Protein AF-A0A397VBZ0-F1 (afdb_monomer_lite)

Organism: NCBI:txid44941

Foldseek 3Di:
DDDDPPPPDPPPPPPPPPPDAVVNQDPAPWKKWWPQDPPIDIHGHNDPVSVVVVCVVQPPTDIDTDDHPPDPDWDKDKDKAWPVNVCVVPVPDDLVNVVVVVQVVSLVVSCVVPVQFDSPQKDWDFPDDPTIGIIIITGDRDPDPPDD

Radius of gyration: 21.09 Å; chains: 1; bounding box: 69×40×50 Å

Structure (mmCIF, N/CA/C/O backbone):
data_AF-A0A397VBZ0-F1
#
_entry.id   AF-A0A397VBZ0-F1
#
loop_
_atom_site.group_PDB
_atom_site.id
_atom_site.type_symbol
_atom_site.label_atom_id
_atom_site.label_alt_id
_atom_site.label_comp_id
_atom_site.label_asym_id
_atom_site.label_entity_id
_atom_site.label_seq_id
_atom_site.pdbx_PDB_ins_code
_atom_site.Cartn_x
_atom_site.Cartn_y
_atom_site.Cartn_z
_atom_site.occupancy
_atom_site.B_iso_or_equiv
_atom_site.auth_seq_id
_atom_site.auth_comp_id
_atom_site.auth_asym_id
_atom_site.auth_atom_id
_atom_site.pdbx_PDB_model_num
ATOM 1 N N . MET A 1 1 ? -44.372 -24.866 -15.190 1.00 34.44 1 MET A N 1
ATOM 2 C CA . MET A 1 1 ? -43.652 -25.440 -16.345 1.00 34.44 1 MET A CA 1
ATOM 3 C C . MET A 1 1 ? -43.635 -24.361 -17.421 1.00 34.44 1 MET A C 1
ATOM 5 O O . MET A 1 1 ? -44.675 -24.113 -18.003 1.00 34.44 1 MET A O 1
ATOM 9 N N . THR A 1 2 ? -42.707 -23.402 -17.365 1.00 43.91 2 THR A N 1
ATOM 10 C CA . THR A 1 2 ? -41.355 -23.402 -17.971 1.00 43.91 2 THR A CA 1
ATOM 11 C C . THR A 1 2 ? -41.351 -23.675 -19.469 1.00 43.91 2 THR A C 1
ATOM 13 O O . THR A 1 2 ? -41.444 -24.829 -19.867 1.00 43.91 2 THR A O 1
ATOM 16 N N . GLN A 1 3 ? -41.074 -22.632 -20.250 1.00 40.25 3 GLN A N 1
ATOM 17 C CA . GLN A 1 3 ? -39.917 -22.656 -21.139 1.00 40.25 3 GLN A CA 1
ATOM 18 C C . GLN A 1 3 ? -39.428 -21.214 -21.328 1.00 40.25 3 GLN A C 1
ATOM 20 O O . GLN A 1 3 ? -40.051 -20.412 -22.011 1.00 40.25 3 GLN A O 1
ATOM 25 N N . SER A 1 4 ? -38.367 -20.872 -20.595 1.00 42.91 4 SER A N 1
ATOM 26 C CA . SER A 1 4 ? -37.587 -19.655 -20.806 1.00 42.91 4 SER A CA 1
ATOM 27 C C . SER A 1 4 ? -36.700 -19.918 -22.015 1.00 42.91 4 SER A C 1
ATOM 29 O O . SER A 1 4 ? -35.981 -20.918 -22.024 1.00 42.91 4 SER A O 1
ATOM 31 N N . GLU A 1 5 ? -36.770 -19.066 -23.031 1.00 45.44 5 GLU A N 1
ATOM 32 C CA . GLU A 1 5 ? -35.870 -19.131 -24.178 1.00 45.44 5 GLU A CA 1
ATOM 33 C C . GLU A 1 5 ? -34.448 -18.821 -23.691 1.00 45.44 5 GLU A C 1
ATOM 35 O O . GLU A 1 5 ? -34.137 -17.713 -23.253 1.00 45.44 5 GLU A O 1
ATOM 40 N N . LEU A 1 6 ? -33.605 -19.853 -23.677 1.00 41.72 6 LEU A N 1
ATOM 41 C CA . LEU A 1 6 ? -32.172 -19.737 -23.458 1.00 41.72 6 LEU A CA 1
ATOM 42 C C . LEU A 1 6 ? -31.579 -19.042 -24.685 1.00 41.72 6 LEU A C 1
ATOM 44 O O . LEU A 1 6 ? -31.471 -19.641 -25.750 1.00 41.72 6 LEU A O 1
ATOM 48 N N . LEU A 1 7 ? -31.215 -17.770 -24.526 1.00 44.66 7 LEU A N 1
ATOM 49 C CA . LEU A 1 7 ? -30.350 -17.058 -25.461 1.00 44.66 7 LEU A CA 1
ATOM 50 C C . LEU A 1 7 ? -29.008 -17.798 -25.530 1.00 44.66 7 LEU A C 1
ATOM 52 O O . LEU A 1 7 ? -28.172 -17.683 -24.634 1.00 44.66 7 LEU A O 1
ATOM 56 N N . GLU A 1 8 ? -28.822 -18.587 -26.585 1.00 39.81 8 GLU A N 1
ATOM 57 C CA . GLU A 1 8 ? -27.527 -19.146 -26.954 1.00 39.81 8 GLU A CA 1
ATOM 58 C C . GLU A 1 8 ? -26.602 -17.991 -27.355 1.00 39.81 8 GLU A C 1
ATOM 60 O O . GLU A 1 8 ? -26.666 -17.460 -28.464 1.00 39.81 8 GLU A O 1
ATOM 65 N N . PHE A 1 9 ? -25.738 -17.566 -26.433 1.00 46.72 9 PHE A N 1
ATOM 66 C CA . PHE A 1 9 ? -24.596 -16.737 -26.792 1.00 46.72 9 PHE A CA 1
ATOM 67 C C . PHE A 1 9 ? -23.636 -17.597 -27.624 1.00 46.72 9 PHE A C 1
ATOM 69 O O . PHE A 1 9 ? -23.280 -18.697 -27.189 1.00 46.72 9 PHE A O 1
ATOM 76 N N . PRO A 1 10 ? -23.196 -17.146 -28.810 1.00 42.72 10 PRO A N 1
ATOM 77 C CA . PRO A 1 10 ? -22.239 -17.910 -29.586 1.00 42.72 10 PRO A CA 1
ATOM 78 C C . PRO A 1 10 ? -20.925 -18.013 -28.799 1.00 42.72 10 PRO A C 1
ATOM 80 O O . PRO A 1 10 ? -20.312 -17.000 -28.465 1.00 42.72 10 PRO A O 1
ATOM 83 N N . ASN A 1 11 ? -20.499 -19.254 -28.528 1.00 51.25 11 ASN A N 1
ATOM 84 C CA . ASN A 1 11 ? -19.184 -19.637 -27.996 1.00 51.25 11 ASN A CA 1
ATOM 85 C C . ASN A 1 11 ? -18.074 -19.331 -29.017 1.00 51.25 11 ASN A C 1
ATOM 87 O O . ASN A 1 11 ? -17.326 -20.211 -29.439 1.00 51.25 11 ASN A O 1
ATOM 91 N N . VAL A 1 12 ? -17.970 -18.081 -29.459 1.00 49.31 12 VAL A N 1
ATOM 92 C CA . VAL A 1 12 ? -16.725 -17.596 -30.038 1.00 49.31 12 VAL A CA 1
ATOM 93 C C . VAL A 1 12 ? -15.819 -17.351 -28.838 1.00 49.31 12 VAL A C 1
ATOM 95 O O . VAL A 1 12 ? -16.192 -16.546 -27.981 1.00 49.31 12 VAL A O 1
ATOM 98 N N . PRO A 1 13 ? -14.657 -18.020 -28.721 1.00 47.78 13 PRO A N 1
ATOM 99 C CA . PRO A 1 13 ? -13.639 -17.574 -27.794 1.00 47.78 13 PRO A CA 1
ATOM 100 C C . PRO A 1 13 ? -13.278 -16.173 -28.268 1.00 47.78 13 PRO A C 1
ATOM 102 O O . PRO A 1 13 ? -12.561 -16.002 -29.253 1.00 47.78 13 PRO A O 1
ATOM 105 N N . VAL A 1 14 ? -13.846 -15.155 -27.623 1.00 43.25 14 VAL A N 1
ATOM 106 C CA . VAL A 1 14 ? -13.285 -13.816 -27.696 1.00 43.25 14 VAL A CA 1
ATOM 107 C C . VAL A 1 14 ? -11.840 -14.041 -27.279 1.00 43.25 14 VAL A C 1
ATOM 109 O O . VAL A 1 14 ? -11.643 -14.608 -26.200 1.00 43.25 14 VAL A O 1
ATOM 112 N N . PRO A 1 15 ? -10.834 -13.723 -28.115 1.00 38.00 15 PRO A N 1
ATOM 113 C CA . PRO A 1 15 ? -9.467 -13.756 -27.649 1.00 38.00 15 PRO A CA 1
ATOM 114 C C . PRO A 1 15 ? -9.480 -12.865 -26.419 1.00 38.00 15 PRO A C 1
ATOM 116 O O . PRO A 1 15 ? -9.686 -11.656 -26.539 1.00 38.00 15 PRO A O 1
ATOM 119 N N . HIS A 1 16 ? -9.385 -13.460 -25.228 1.00 40.59 16 HIS A N 1
ATOM 120 C CA . HIS A 1 16 ? -9.058 -12.694 -24.050 1.00 40.59 16 HIS A CA 1
ATOM 121 C C . HIS A 1 16 ? -7.781 -12.001 -24.473 1.00 40.59 16 HIS A C 1
ATOM 123 O O . HIS A 1 16 ? -6.799 -12.685 -24.765 1.00 40.59 16 HIS A O 1
ATOM 129 N N . TYR A 1 17 ? -7.845 -10.684 -24.672 1.00 41.41 17 TYR A N 1
ATOM 130 C CA . TYR A 1 17 ? -6.660 -9.887 -24.893 1.00 41.41 17 TYR A CA 1
ATOM 131 C C . TYR A 1 17 ? -5.751 -10.270 -23.737 1.00 41.41 17 TYR A C 1
ATOM 133 O O . TYR A 1 17 ? -6.045 -9.953 -22.583 1.00 41.41 17 TYR A O 1
ATOM 141 N N . CYS A 1 18 ? -4.756 -11.103 -24.036 1.00 47.34 18 CYS A N 1
ATOM 142 C CA . CYS A 1 18 ? -3.751 -11.484 -23.077 1.00 47.34 18 CYS A CA 1
ATOM 143 C C . CYS A 1 18 ? -3.080 -10.149 -22.811 1.00 47.34 18 CYS A C 1
ATOM 145 O O . CYS A 1 18 ? -2.464 -9.587 -23.717 1.00 47.34 18 CYS A O 1
ATOM 147 N N . GLY A 1 19 ? -3.391 -9.557 -21.654 1.00 54.09 19 GLY A N 1
ATOM 148 C CA . GLY A 1 19 ? -2.838 -8.270 -21.274 1.00 54.09 19 GLY A CA 1
ATOM 149 C C . GLY A 1 19 ? -1.328 -8.302 -21.470 1.00 54.09 19 GLY A C 1
ATOM 150 O O . GLY A 1 19 ? -0.726 -9.373 -21.400 1.00 54.09 19 GLY A O 1
ATOM 151 N N . PHE A 1 20 ? -0.750 -7.136 -21.753 1.00 56.59 20 PHE A N 1
ATOM 152 C CA . PHE A 1 20 ? 0.696 -6.913 -21.779 1.00 56.59 20 PHE A CA 1
ATOM 153 C C . PHE A 1 20 ? 1.397 -7.809 -20.746 1.00 56.59 20 PHE A C 1
ATOM 155 O O . PHE A 1 20 ? 1.083 -7.713 -19.556 1.00 56.59 20 PHE A O 1
ATOM 162 N N . LYS A 1 21 ? 2.272 -8.721 -21.187 1.00 59.47 21 LYS A N 1
ATOM 163 C CA . LYS A 1 21 ? 3.011 -9.575 -20.253 1.00 59.47 21 LYS A CA 1
ATOM 164 C C . LYS A 1 21 ? 4.152 -8.760 -19.671 1.00 59.47 21 LYS A C 1
ATOM 166 O O . LYS A 1 21 ? 4.730 -7.924 -20.365 1.00 59.47 21 LYS A O 1
ATOM 171 N N . ALA A 1 22 ? 4.539 -9.015 -18.424 1.00 57.72 22 ALA A N 1
ATOM 172 C CA . ALA A 1 22 ? 5.674 -8.301 -17.844 1.00 57.72 22 ALA A CA 1
ATOM 173 C C . ALA A 1 22 ? 6.977 -8.558 -18.610 1.00 57.72 22 ALA A C 1
ATOM 175 O O . ALA A 1 22 ? 7.861 -7.703 -18.592 1.00 57.72 22 ALA A O 1
ATOM 176 N N . SER A 1 23 ? 7.090 -9.702 -19.297 1.00 61.94 23 SER A N 1
ATOM 177 C CA . SER A 1 23 ? 8.193 -10.012 -20.214 1.00 61.94 23 SER A CA 1
ATOM 178 C C . SER A 1 23 ? 8.351 -8.986 -21.337 1.00 61.94 23 SER A C 1
ATOM 180 O O . SER A 1 23 ? 9.450 -8.814 -21.857 1.00 61.94 23 SER A O 1
ATOM 182 N N . ASP A 1 24 ? 7.268 -8.299 -21.700 1.00 63.41 24 ASP A N 1
ATOM 183 C CA . ASP A 1 24 ? 7.220 -7.360 -22.821 1.00 63.41 24 ASP A CA 1
ATOM 184 C C . ASP A 1 24 ? 7.674 -5.945 -22.409 1.00 63.41 24 ASP A C 1
ATOM 186 O O . ASP A 1 24 ? 7.936 -5.106 -23.268 1.00 63.41 24 ASP A O 1
ATOM 190 N N . ILE A 1 25 ? 7.791 -5.679 -21.099 1.00 64.62 25 ILE A N 1
ATOM 191 C CA . ILE A 1 25 ? 8.142 -4.370 -20.503 1.00 64.62 25 ILE A CA 1
ATOM 192 C C . ILE A 1 25 ? 9.664 -4.254 -20.255 1.00 64.62 25 ILE A C 1
ATOM 194 O O . ILE A 1 25 ? 10.164 -3.245 -19.768 1.00 64.62 25 ILE A O 1
ATOM 198 N N . GLY A 1 26 ? 10.437 -5.265 -20.657 1.00 67.62 26 GLY A N 1
ATOM 199 C CA . GLY A 1 26 ? 11.874 -5.340 -20.399 1.00 67.62 26 GLY A CA 1
ATOM 200 C C . GLY A 1 26 ? 12.201 -6.003 -19.058 1.00 67.62 26 GLY A C 1
ATOM 201 O O . GLY A 1 26 ? 11.318 -6.379 -18.287 1.00 67.62 26 GLY A O 1
ATOM 202 N N . GLN A 1 27 ? 13.498 -6.190 -18.805 1.00 73.56 27 GLN A N 1
ATOM 203 C CA . GLN A 1 27 ? 14.022 -6.906 -17.632 1.00 73.56 27 GLN A CA 1
ATOM 204 C C . GLN A 1 27 ? 14.130 -6.029 -16.376 1.00 73.56 27 GLN A C 1
ATOM 206 O O . GLN A 1 27 ? 14.787 -6.437 -15.425 1.00 73.56 27 GLN A O 1
ATOM 211 N N . CYS A 1 28 ? 13.512 -4.844 -16.378 1.00 80.88 28 CYS A N 1
ATOM 212 C CA . CYS A 1 28 ? 13.599 -3.941 -15.241 1.00 80.88 28 CYS A CA 1
ATOM 213 C C . CYS A 1 28 ? 12.963 -4.558 -13.993 1.00 80.88 28 CYS A C 1
ATOM 215 O O . CYS A 1 28 ? 11.881 -5.148 -14.089 1.00 80.88 28 CYS A O 1
ATOM 217 N N . LEU A 1 29 ? 13.624 -4.384 -12.847 1.00 78.44 29 LEU A N 1
ATOM 218 C CA . LEU A 1 29 ? 13.179 -4.892 -11.549 1.00 78.44 29 LEU A CA 1
ATOM 219 C C . LEU A 1 29 ? 11.826 -4.304 -11.137 1.00 78.44 29 LEU A C 1
ATOM 221 O O . LEU A 1 29 ? 10.956 -5.028 -10.668 1.00 78.44 29 LEU A O 1
ATOM 225 N N . TYR A 1 30 ? 11.632 -3.003 -11.346 1.00 83.00 30 TYR A N 1
ATOM 226 C CA . TYR A 1 30 ? 10.381 -2.314 -11.057 1.00 83.00 30 TYR A CA 1
ATOM 227 C C . TYR A 1 30 ? 9.705 -1.901 -12.351 1.00 83.00 30 TYR A C 1
ATOM 229 O O . TYR A 1 30 ? 10.313 -1.271 -13.220 1.00 83.00 30 TYR A O 1
ATOM 237 N N . LYS A 1 31 ? 8.419 -2.227 -12.466 1.00 87.12 31 LYS A N 1
ATOM 238 C CA . LYS A 1 31 ? 7.598 -1.907 -13.633 1.00 87.12 31 LYS A CA 1
ATOM 239 C C . LYS A 1 31 ? 6.478 -0.976 -13.208 1.00 87.12 31 LYS A C 1
ATOM 241 O O . LYS A 1 31 ? 5.799 -1.217 -12.216 1.00 87.12 31 LYS A O 1
ATOM 246 N N . ILE A 1 32 ? 6.281 0.097 -13.964 1.00 87.88 32 ILE A N 1
ATOM 247 C CA . ILE A 1 32 ? 5.317 1.154 -13.663 1.00 87.88 32 ILE A CA 1
ATOM 248 C C . ILE A 1 32 ? 4.373 1.304 -14.852 1.00 87.88 32 ILE A C 1
ATOM 250 O O . ILE A 1 32 ? 4.799 1.517 -15.984 1.00 87.88 32 ILE A O 1
ATOM 254 N N . ARG A 1 33 ? 3.071 1.205 -14.599 1.00 89.94 33 ARG A N 1
ATOM 255 C CA . ARG A 1 33 ? 2.000 1.469 -15.558 1.00 89.94 33 ARG A CA 1
ATOM 256 C C . ARG A 1 33 ? 1.545 2.921 -15.441 1.00 89.94 33 ARG A C 1
ATOM 258 O O . ARG A 1 33 ? 1.134 3.346 -14.366 1.00 89.94 33 ARG A O 1
ATOM 265 N N . ASP A 1 34 ? 1.567 3.648 -16.551 1.00 90.75 34 ASP A N 1
ATOM 266 C CA . ASP A 1 34 ? 1.021 5.002 -16.683 1.00 90.75 34 ASP A CA 1
ATOM 267 C C . ASP A 1 34 ? -0.380 4.930 -17.308 1.00 90.75 34 ASP A C 1
ATOM 269 O O . ASP A 1 34 ? -0.539 4.609 -18.493 1.00 90.75 34 ASP A O 1
ATOM 273 N N . ASP A 1 35 ? -1.401 5.206 -16.492 1.00 90.56 35 ASP A N 1
ATOM 274 C CA . ASP A 1 35 ? -2.809 5.190 -16.904 1.00 90.56 35 ASP A CA 1
ATOM 275 C C . ASP A 1 35 ? -3.305 6.554 -17.427 1.00 90.56 35 ASP A C 1
ATOM 277 O O . ASP A 1 35 ? -4.435 6.649 -17.919 1.00 90.56 35 ASP A O 1
ATOM 281 N N . SER A 1 36 ? -2.482 7.607 -17.370 1.00 89.75 36 SER A N 1
ATOM 282 C CA . SER A 1 36 ? -2.850 8.952 -17.841 1.00 89.75 36 SER A CA 1
ATOM 283 C C . SER A 1 36 ? -2.771 9.108 -19.360 1.00 89.75 36 SER A C 1
ATOM 285 O O . SER A 1 36 ? -3.388 10.009 -19.928 1.00 89.75 36 SER A O 1
ATOM 287 N N . VAL A 1 37 ? -2.042 8.223 -20.037 1.00 82.62 37 VAL A N 1
ATOM 288 C CA . VAL A 1 37 ? -1.829 8.240 -21.489 1.00 82.62 37 VAL A CA 1
ATOM 289 C C . VAL A 1 37 ? -2.496 7.036 -22.154 1.00 82.62 37 VAL A C 1
ATOM 291 O O . VAL A 1 37 ? -2.621 5.962 -21.566 1.00 82.62 37 VAL A O 1
ATOM 294 N N . ARG A 1 38 ? -2.982 7.222 -23.391 1.00 83.94 38 ARG A N 1
ATOM 295 C CA . ARG A 1 38 ? -3.592 6.151 -24.196 1.00 83.94 38 ARG A CA 1
ATOM 296 C C . ARG A 1 38 ? -2.828 5.964 -25.515 1.00 83.94 38 ARG A C 1
ATOM 298 O O . ARG A 1 38 ? -2.640 6.959 -26.214 1.00 83.94 38 ARG A O 1
ATOM 305 N N . PRO A 1 39 ? -2.463 4.724 -25.902 1.00 81.38 39 PRO A N 1
ATOM 306 C CA . PRO A 1 39 ? -2.617 3.478 -25.136 1.00 81.38 39 PRO A CA 1
ATOM 307 C C . PRO A 1 39 ? -1.796 3.497 -23.834 1.00 81.38 39 PRO A C 1
ATOM 309 O O . PRO A 1 39 ? -0.923 4.345 -23.680 1.00 81.38 39 PRO A O 1
ATOM 312 N N . ARG A 1 40 ? -2.131 2.608 -22.885 1.00 82.94 40 ARG A N 1
ATOM 313 C CA . ARG A 1 40 ? -1.416 2.520 -21.600 1.00 82.94 40 ARG A CA 1
ATOM 314 C C . ARG A 1 40 ? 0.072 2.334 -21.860 1.00 82.94 40 ARG A C 1
ATOM 316 O O . ARG A 1 40 ? 0.441 1.448 -22.632 1.00 82.94 40 ARG A O 1
ATOM 323 N N . ASN A 1 41 ? 0.888 3.134 -21.187 1.00 86.94 41 ASN A N 1
ATOM 324 C CA . ASN A 1 41 ? 2.335 3.035 -21.285 1.00 86.94 41 ASN A CA 1
ATOM 325 C C . ASN A 1 41 ? 2.890 2.285 -20.079 1.00 86.94 41 ASN A C 1
ATOM 327 O O . ASN A 1 41 ? 2.378 2.407 -18.967 1.00 86.94 41 ASN A O 1
ATOM 331 N N . PHE A 1 42 ? 3.953 1.525 -20.312 1.00 87.94 42 PHE A N 1
ATOM 332 C CA . PHE A 1 42 ? 4.698 0.838 -19.271 1.00 87.94 42 PHE A CA 1
ATOM 333 C C . PHE A 1 42 ? 6.135 1.345 -19.271 1.00 87.94 42 PHE A C 1
ATOM 335 O O . PHE A 1 42 ? 6.742 1.515 -20.328 1.00 87.94 42 PHE A O 1
ATOM 342 N N . LEU A 1 43 ? 6.641 1.616 -18.079 1.00 89.12 43 LEU A N 1
ATOM 343 C CA . LEU A 1 43 ? 7.969 2.136 -17.797 1.00 89.12 43 LEU A CA 1
ATOM 344 C C . LEU A 1 43 ? 8.678 1.145 -16.871 1.00 89.12 43 LEU A C 1
ATOM 346 O O . LEU A 1 43 ? 8.020 0.389 -16.154 1.00 89.12 43 LEU A O 1
ATOM 350 N N . GLY A 1 44 ? 10.005 1.147 -16.888 1.00 89.50 44 GLY A N 1
ATOM 351 C CA . GLY A 1 44 ? 10.813 0.259 -16.062 1.00 89.50 44 GLY A CA 1
ATOM 352 C C . GLY A 1 44 ? 12.003 0.991 -15.456 1.00 89.50 44 GLY A C 1
ATOM 353 O O . GLY A 1 44 ? 12.589 1.849 -16.116 1.00 89.50 44 GLY A O 1
ATOM 354 N N . ALA A 1 45 ? 12.341 0.651 -14.216 1.00 89.38 45 ALA A N 1
ATOM 355 C CA . ALA A 1 45 ? 13.540 1.107 -13.521 1.00 89.38 45 ALA A CA 1
ATOM 356 C C . ALA A 1 45 ? 14.117 -0.026 -12.662 1.00 89.38 45 ALA A C 1
ATOM 358 O O . ALA A 1 45 ? 13.380 -0.898 -12.203 1.00 89.38 45 ALA A O 1
ATOM 359 N N . ASP A 1 46 ? 15.430 -0.010 -12.449 1.00 87.81 46 ASP A N 1
ATOM 360 C CA . ASP A 1 46 ? 16.135 -1.034 -11.663 1.00 87.81 46 ASP A CA 1
ATOM 361 C C . ASP A 1 46 ? 16.499 -0.570 -10.248 1.00 87.81 46 ASP A C 1
ATOM 363 O O . ASP A 1 46 ? 16.808 -1.389 -9.384 1.00 87.81 46 ASP A O 1
ATOM 367 N N . ASP A 1 47 ? 16.442 0.736 -9.995 1.00 87.81 47 ASP A N 1
ATOM 368 C CA . ASP A 1 47 ? 16.864 1.358 -8.746 1.00 87.81 47 ASP A CA 1
ATOM 369 C C . ASP A 1 47 ? 15.982 2.559 -8.367 1.00 87.81 47 ASP A C 1
ATOM 371 O O . ASP A 1 47 ? 15.102 2.991 -9.116 1.00 87.81 47 ASP A O 1
ATOM 375 N N . ALA A 1 48 ? 16.200 3.071 -7.152 1.00 88.56 48 ALA A N 1
ATOM 376 C CA . ALA A 1 48 ? 15.425 4.174 -6.595 1.00 88.56 48 ALA A CA 1
ATOM 377 C C . ALA A 1 48 ? 15.564 5.467 -7.414 1.00 88.56 48 ALA A C 1
ATOM 379 O O . ALA A 1 48 ? 14.562 6.148 -7.620 1.00 88.56 48 ALA A O 1
ATOM 380 N N . ASP A 1 49 ? 16.763 5.767 -7.919 1.00 93.44 49 ASP A N 1
ATOM 381 C CA . ASP A 1 49 ? 17.028 6.969 -8.716 1.00 93.44 49 ASP A CA 1
ATOM 382 C C . ASP A 1 49 ? 16.266 6.916 -10.052 1.00 93.44 49 ASP A C 1
ATOM 384 O O . ASP A 1 49 ? 15.664 7.902 -10.479 1.00 93.44 49 ASP A O 1
ATOM 388 N N . GLY A 1 50 ? 16.224 5.746 -10.699 1.00 93.12 50 GLY A N 1
ATOM 389 C CA . GLY A 1 50 ? 15.443 5.516 -11.912 1.00 93.12 50 GLY A CA 1
ATOM 390 C C . GLY A 1 50 ? 13.938 5.636 -11.675 1.00 93.12 50 GLY A C 1
ATOM 391 O O . GLY A 1 50 ? 13.226 6.207 -12.505 1.00 93.12 50 GLY A O 1
ATOM 392 N N . ILE A 1 51 ? 13.444 5.155 -10.529 1.00 90.31 51 ILE A N 1
ATOM 393 C CA . ILE A 1 51 ? 12.045 5.356 -10.127 1.00 90.31 51 ILE A CA 1
ATOM 394 C C . ILE A 1 51 ? 11.773 6.848 -9.910 1.00 90.31 51 ILE A C 1
ATOM 396 O O . ILE A 1 51 ? 10.798 7.368 -10.447 1.00 90.31 51 ILE A O 1
ATOM 400 N N . GLU A 1 52 ? 12.626 7.555 -9.168 1.00 93.25 52 GLU A N 1
ATOM 401 C CA . GLU A 1 52 ? 12.464 8.985 -8.887 1.00 93.25 52 GLU A CA 1
ATOM 402 C C . GLU A 1 52 ? 12.474 9.827 -10.170 1.00 93.25 52 GLU A C 1
ATOM 404 O O . GLU A 1 52 ? 11.644 10.730 -10.318 1.00 93.25 52 GLU A O 1
ATOM 409 N N . ALA A 1 53 ? 13.335 9.490 -11.133 1.00 94.94 53 ALA A N 1
ATOM 410 C CA . ALA A 1 53 ? 13.348 10.121 -12.449 1.00 94.94 53 ALA A CA 1
ATOM 411 C C . ALA A 1 53 ? 12.013 9.925 -13.187 1.00 94.94 53 ALA A C 1
ATOM 413 O O . ALA A 1 53 ? 11.443 10.892 -13.689 1.00 94.94 53 ALA A O 1
ATOM 414 N N . ILE A 1 54 ? 11.463 8.703 -13.189 1.00 92.88 54 ILE A N 1
ATOM 415 C CA . ILE A 1 54 ? 10.147 8.423 -13.785 1.00 92.88 54 ILE A CA 1
ATOM 416 C C . ILE A 1 54 ? 9.044 9.229 -13.092 1.00 92.88 54 ILE A C 1
ATOM 418 O O . ILE A 1 54 ? 8.209 9.822 -13.776 1.00 92.88 54 ILE A O 1
ATOM 422 N N . LEU A 1 55 ? 9.024 9.248 -11.756 1.00 93.12 55 LEU A N 1
ATOM 423 C CA . LEU A 1 55 ? 8.022 9.986 -10.983 1.00 93.12 55 LEU A CA 1
ATOM 424 C C . LEU A 1 55 ? 8.091 11.494 -11.262 1.00 93.12 55 LEU A C 1
ATOM 426 O O . LEU A 1 55 ? 7.048 12.135 -11.382 1.00 93.12 55 LEU A O 1
ATOM 430 N N . SER A 1 56 ? 9.302 12.039 -11.403 1.00 95.12 56 SER A N 1
ATOM 431 C CA . SER A 1 56 ? 9.539 13.455 -11.705 1.00 95.12 56 SER A CA 1
ATOM 432 C C . SER A 1 56 ? 9.096 13.819 -13.123 1.00 95.12 56 SER A C 1
ATOM 434 O O . SER A 1 56 ? 8.367 14.789 -13.316 1.00 95.12 56 SER A O 1
ATOM 436 N N . ASP A 1 57 ? 9.463 13.009 -14.120 1.00 96.44 57 ASP A N 1
ATOM 437 C CA . ASP A 1 57 ? 9.088 13.224 -15.526 1.00 96.44 57 ASP A CA 1
ATOM 438 C C . ASP A 1 57 ? 7.574 13.113 -15.764 1.00 96.44 57 ASP A C 1
ATOM 440 O O . ASP A 1 57 ? 7.032 13.663 -16.726 1.00 96.44 57 ASP A O 1
ATOM 444 N N . ARG A 1 58 ? 6.887 12.360 -14.902 1.00 94.00 58 ARG A N 1
ATOM 445 C CA . ARG A 1 58 ? 5.456 12.051 -14.984 1.00 94.00 58 ARG A CA 1
ATOM 446 C C . ARG A 1 58 ? 4.667 12.721 -13.865 1.00 94.00 58 ARG A C 1
ATOM 448 O O . ARG A 1 58 ? 3.626 12.208 -13.452 1.00 94.00 58 ARG A O 1
ATOM 455 N N . GLU A 1 59 ? 5.131 13.865 -13.374 1.00 94.00 59 GLU A N 1
ATOM 456 C CA . GLU A 1 59 ? 4.413 14.622 -12.354 1.00 94.00 59 GLU A CA 1
ATOM 457 C C . GLU A 1 59 ? 2.949 14.870 -12.780 1.00 94.00 59 GLU A C 1
ATOM 459 O O . GLU A 1 59 ? 2.652 15.285 -13.901 1.00 94.00 59 GLU A O 1
ATOM 464 N N . GLY A 1 60 ? 2.005 14.556 -11.888 1.00 92.50 60 GLY A N 1
ATOM 465 C CA . GLY A 1 60 ? 0.565 14.654 -12.155 1.00 92.50 60 GLY A CA 1
ATOM 466 C C . GLY A 1 60 ? -0.049 13.471 -12.917 1.00 92.50 60 GLY A C 1
ATOM 467 O O . GLY A 1 60 ? -1.271 13.436 -13.085 1.00 92.50 60 GLY A O 1
ATOM 468 N N . HIS A 1 61 ? 0.744 12.485 -13.345 1.00 92.69 61 HIS A N 1
ATOM 469 C CA . HIS A 1 61 ? 0.222 11.249 -13.927 1.00 92.69 61 HIS A CA 1
ATOM 470 C C . HIS A 1 61 ? -0.270 10.268 -12.853 1.00 92.69 61 HIS A C 1
ATOM 472 O O . HIS A 1 61 ? 0.177 10.263 -11.707 1.00 92.69 61 HIS A O 1
ATOM 478 N N . SER A 1 62 ? -1.194 9.392 -13.248 1.00 91.50 62 SER A N 1
ATOM 479 C CA . SER A 1 62 ? -1.654 8.252 -12.451 1.00 91.50 62 SER A CA 1
ATOM 480 C C . SER A 1 62 ? -0.771 7.042 -12.740 1.00 91.50 62 SER A C 1
ATOM 482 O O . SER A 1 62 ? -1.000 6.301 -13.700 1.00 91.50 62 SER A O 1
ATOM 484 N N . LEU A 1 63 ? 0.268 6.888 -11.921 1.00 91.56 63 LEU A N 1
ATOM 485 C CA . LEU A 1 63 ? 1.239 5.805 -12.020 1.00 91.56 63 LEU A CA 1
ATOM 486 C C . LEU A 1 63 ? 0.901 4.673 -11.047 1.00 91.56 63 LEU A C 1
ATOM 488 O O . LEU A 1 63 ? 0.524 4.916 -9.901 1.00 91.56 63 LEU A O 1
ATOM 492 N N . HIS A 1 64 ? 1.071 3.435 -11.501 1.00 87.62 64 HIS A N 1
ATOM 493 C CA . HIS A 1 64 ? 0.807 2.234 -10.716 1.00 87.62 64 HIS A CA 1
ATOM 494 C C . HIS A 1 64 ? 1.957 1.245 -10.842 1.00 87.62 64 HIS A C 1
ATOM 496 O O . HIS A 1 64 ? 2.410 0.975 -11.951 1.00 87.62 64 HIS A O 1
ATOM 502 N N . GLU A 1 65 ? 2.388 0.654 -9.731 1.00 86.88 65 GLU A N 1
ATOM 503 C CA . GLU A 1 65 ? 3.277 -0.506 -9.785 1.00 86.88 65 GLU A CA 1
ATOM 504 C C . GLU A 1 65 ? 2.587 -1.644 -10.552 1.00 86.88 65 GLU A C 1
ATOM 506 O O . GLU A 1 65 ? 1.408 -1.952 -10.343 1.00 86.88 65 GLU A O 1
ATOM 511 N N . PHE A 1 66 ? 3.313 -2.232 -11.495 1.00 83.06 66 PHE A N 1
ATOM 512 C CA . PHE A 1 66 ? 2.875 -3.377 -12.267 1.00 83.06 66 PHE A CA 1
ATOM 513 C C . PHE A 1 66 ? 3.517 -4.631 -11.685 1.00 83.06 66 PHE A C 1
ATOM 515 O O . PHE A 1 66 ? 4.703 -4.878 -11.882 1.00 83.06 66 PHE A O 1
ATOM 522 N N . ILE A 1 67 ? 2.707 -5.416 -10.982 1.00 77.38 67 ILE A N 1
ATOM 523 C CA . ILE A 1 67 ? 3.126 -6.672 -10.366 1.00 77.38 67 ILE A CA 1
ATOM 524 C C . ILE A 1 67 ? 2.845 -7.806 -11.352 1.00 77.38 67 ILE A C 1
ATOM 526 O O . ILE A 1 67 ? 1.696 -7.990 -11.770 1.00 77.38 67 ILE A O 1
ATOM 530 N N . ASP A 1 68 ? 3.884 -8.549 -11.729 1.00 71.12 68 ASP A N 1
ATOM 531 C CA . ASP A 1 68 ? 3.724 -9.739 -12.562 1.00 71.12 68 ASP A CA 1
ATOM 532 C C . ASP A 1 68 ? 3.152 -10.904 -11.743 1.00 71.12 68 ASP A C 1
ATOM 534 O O . ASP A 1 68 ? 3.484 -11.084 -10.572 1.00 71.12 68 ASP A O 1
ATOM 538 N N . GLY A 1 69 ? 2.301 -11.721 -12.362 1.00 65.31 69 GLY A N 1
ATOM 539 C CA . GLY A 1 69 ? 1.697 -12.882 -11.702 1.00 65.31 69 GLY A CA 1
ATOM 540 C C . GLY A 1 69 ? 2.702 -13.986 -11.359 1.00 65.31 69 GLY A C 1
ATOM 541 O O . GLY A 1 69 ? 2.404 -14.829 -10.513 1.00 65.31 69 GLY A O 1
ATOM 542 N N . ASP A 1 70 ? 3.873 -13.967 -12.001 1.00 65.62 70 ASP A N 1
ATOM 543 C CA . ASP A 1 70 ? 4.924 -14.978 -11.866 1.00 65.62 70 ASP A CA 1
ATOM 544 C C . ASP A 1 70 ? 5.998 -14.616 -10.815 1.00 65.62 70 ASP A C 1
ATOM 546 O O . ASP A 1 70 ? 6.847 -15.451 -10.489 1.00 65.62 70 ASP A O 1
ATOM 550 N N . GLU A 1 71 ? 5.977 -13.401 -10.252 1.00 62.53 71 GLU A N 1
ATOM 551 C CA . GLU A 1 71 ? 6.909 -13.001 -9.190 1.00 62.53 71 GLU A CA 1
ATOM 552 C C . GLU A 1 71 ? 6.447 -13.504 -7.811 1.00 62.53 71 GLU A C 1
ATOM 554 O O . GLU A 1 71 ? 5.243 -13.568 -7.540 1.00 62.53 71 GLU A O 1
ATOM 559 N N .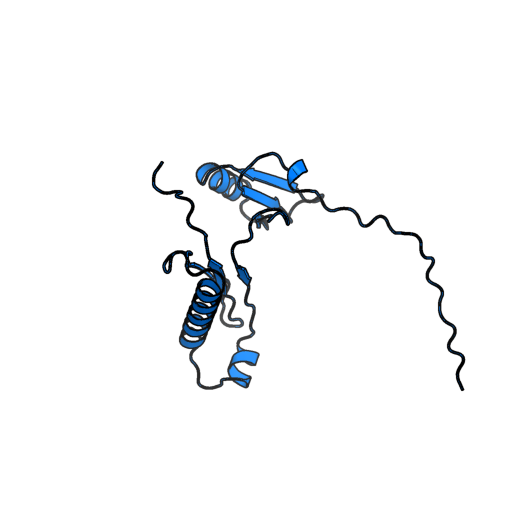 PRO A 1 72 ? 7.373 -13.881 -6.903 1.00 60.47 72 PRO A N 1
ATOM 560 C CA . PRO A 1 72 ? 7.015 -14.286 -5.550 1.00 60.47 72 PRO A CA 1
ATOM 561 C C . PRO A 1 72 ? 6.347 -13.115 -4.821 1.00 60.47 72 PRO A C 1
ATOM 563 O O . PRO A 1 72 ? 7.007 -12.206 -4.322 1.00 60.47 72 PRO A O 1
ATOM 566 N N . LEU A 1 73 ? 5.015 -13.149 -4.775 1.00 64.38 73 LEU A N 1
ATOM 567 C CA . LEU A 1 73 ? 4.210 -12.077 -4.210 1.00 64.38 73 LEU A CA 1
ATOM 568 C C . LEU A 1 73 ? 4.523 -11.901 -2.724 1.00 64.38 73 LEU A C 1
ATOM 570 O O . LEU A 1 73 ? 4.325 -12.800 -1.901 1.00 64.38 73 LEU A O 1
ATOM 574 N N . CYS A 1 74 ? 4.956 -10.697 -2.375 1.00 73.56 74 CYS A N 1
ATOM 575 C CA . CYS A 1 74 ? 4.827 -10.206 -1.017 1.00 73.56 74 CYS A CA 1
ATOM 576 C C . CYS A 1 74 ? 3.334 -10.023 -0.704 1.00 73.56 74 CYS A C 1
ATOM 578 O O . CYS A 1 74 ? 2.580 -9.592 -1.579 1.00 73.56 74 CYS A O 1
ATOM 580 N N . PRO A 1 75 ? 2.861 -10.341 0.512 1.00 83.38 75 PRO A N 1
ATOM 581 C CA . PRO A 1 75 ? 1.496 -10.023 0.892 1.00 83.38 75 PRO A CA 1
ATOM 582 C C . PRO A 1 75 ? 1.254 -8.521 0.796 1.00 83.38 75 PRO A C 1
ATOM 584 O O . PRO A 1 75 ? 2.001 -7.719 1.367 1.00 83.38 75 PRO A O 1
ATOM 587 N N . ILE A 1 76 ? 0.167 -8.166 0.119 1.00 85.69 76 ILE A N 1
ATOM 588 C CA . ILE A 1 76 ? -0.320 -6.797 -0.009 1.00 85.69 76 ILE A CA 1
ATOM 589 C C . ILE A 1 76 ? -1.782 -6.786 0.400 1.00 85.69 76 ILE A C 1
ATOM 591 O O . ILE A 1 76 ? -2.551 -7.668 0.013 1.00 85.69 76 ILE A O 1
ATOM 595 N N . ILE A 1 77 ? -2.175 -5.775 1.166 1.00 87.38 77 ILE A N 1
ATOM 596 C CA . ILE A 1 77 ? -3.583 -5.483 1.394 1.00 87.38 77 ILE A CA 1
ATOM 597 C C . ILE A 1 77 ? -3.842 -3.995 1.203 1.00 87.38 77 ILE A C 1
ATOM 599 O O . ILE A 1 77 ? -3.182 -3.142 1.799 1.00 87.38 77 ILE A O 1
ATOM 603 N N . ASP A 1 78 ? -4.823 -3.704 0.356 1.00 89.12 78 ASP A N 1
ATOM 604 C CA . ASP A 1 78 ? -5.323 -2.360 0.114 1.00 89.12 78 ASP A CA 1
ATOM 605 C C . ASP A 1 78 ? -6.693 -2.222 0.778 1.00 89.12 78 ASP A C 1
ATOM 607 O O . ASP A 1 78 ? -7.680 -2.817 0.336 1.00 89.12 78 ASP A O 1
ATOM 611 N N . PHE A 1 79 ? -6.754 -1.496 1.894 1.00 89.81 79 PHE A N 1
ATOM 612 C CA . PHE A 1 79 ? -8.022 -1.226 2.561 1.00 89.81 79 PHE A CA 1
ATOM 613 C C . PHE A 1 79 ? -8.658 0.035 1.991 1.00 89.81 79 PHE A C 1
ATOM 615 O O . PHE A 1 79 ? -7.995 1.044 1.760 1.00 89.81 79 PHE A O 1
ATOM 622 N N . ASN A 1 80 ? -9.979 0.005 1.847 1.00 91.81 80 ASN A N 1
ATOM 623 C CA . ASN A 1 80 ? -10.773 1.182 1.528 1.00 91.81 80 ASN A CA 1
ATOM 624 C C . ASN A 1 80 ? -12.118 1.104 2.259 1.00 91.81 80 ASN A C 1
ATOM 626 O O . ASN A 1 80 ? -13.084 0.532 1.755 1.00 91.81 80 ASN A O 1
ATOM 630 N N . LEU A 1 81 ? -12.155 1.623 3.488 1.00 90.69 81 LEU A N 1
ATOM 631 C CA . LEU A 1 81 ? -13.315 1.555 4.374 1.00 90.69 81 LEU A CA 1
ATOM 632 C C . LEU A 1 81 ? -13.888 2.958 4.632 1.00 90.69 81 LEU A C 1
ATOM 634 O O . LEU A 1 81 ? -13.210 3.773 5.260 1.00 90.69 81 LEU A O 1
ATOM 638 N N . PRO A 1 82 ? -15.136 3.254 4.230 1.00 93.69 82 PRO A N 1
ATOM 639 C CA . PRO A 1 82 ? -15.791 4.514 4.575 1.00 93.69 82 PRO A CA 1
ATOM 640 C C . PRO A 1 82 ? -15.928 4.699 6.091 1.00 93.69 82 PRO A C 1
ATOM 642 O O . PRO A 1 82 ? -16.311 3.772 6.811 1.00 93.69 82 PRO A O 1
ATOM 645 N N . ILE A 1 83 ? -15.672 5.912 6.582 1.00 91.44 83 ILE A N 1
ATOM 646 C CA . ILE A 1 83 ? -15.765 6.248 8.010 1.00 91.44 83 ILE A CA 1
ATOM 647 C C . ILE A 1 83 ? -17.200 6.102 8.523 1.00 91.44 83 ILE A C 1
ATOM 649 O O . ILE A 1 83 ? -17.398 5.658 9.649 1.00 91.44 83 ILE A O 1
ATOM 653 N N . GLU A 1 84 ? -18.210 6.372 7.696 1.00 92.81 84 GLU A N 1
ATOM 654 C CA . GLU A 1 84 ? -19.616 6.124 8.047 1.00 92.81 84 GLU A CA 1
ATOM 655 C C . GLU A 1 84 ? -19.880 4.645 8.351 1.00 92.81 84 GLU A C 1
ATOM 657 O O . GLU A 1 84 ? -20.513 4.310 9.352 1.00 92.81 84 GLU A O 1
ATOM 662 N N . THR A 1 85 ? -19.339 3.750 7.518 1.00 93.12 85 THR A N 1
ATOM 663 C CA . THR A 1 85 ? -19.454 2.299 7.718 1.00 93.12 85 THR A CA 1
ATOM 664 C C . THR A 1 85 ? -18.698 1.869 8.969 1.00 93.12 85 THR A C 1
ATOM 666 O O . THR A 1 85 ? -19.226 1.108 9.777 1.00 93.12 85 THR A O 1
ATOM 669 N N . LEU A 1 86 ? -17.489 2.400 9.175 1.00 90.19 86 LEU A N 1
ATOM 670 C CA . LEU A 1 86 ? -16.714 2.130 10.382 1.00 90.19 86 LEU A CA 1
ATOM 671 C C . LEU A 1 86 ? -17.467 2.567 11.646 1.00 90.19 86 LEU A C 1
ATOM 673 O O . LEU A 1 86 ? -17.575 1.784 12.584 1.00 90.19 86 LEU A O 1
ATOM 677 N N . ASN A 1 87 ? -18.033 3.773 11.655 1.00 90.25 87 ASN A N 1
ATOM 678 C CA . ASN A 1 87 ? -18.788 4.303 12.788 1.00 90.25 87 ASN A CA 1
ATOM 679 C C . ASN A 1 87 ? -20.084 3.518 13.040 1.00 90.25 87 ASN A C 1
ATOM 681 O O . ASN A 1 87 ? -20.502 3.390 14.187 1.00 90.25 87 ASN A O 1
ATOM 685 N N . ALA A 1 88 ? -20.713 2.960 12.002 1.00 92.81 88 ALA A N 1
ATOM 686 C CA . ALA A 1 88 ? -21.886 2.103 12.163 1.00 92.81 88 ALA A CA 1
ATOM 687 C C . ALA A 1 88 ? -21.543 0.763 12.840 1.00 92.81 88 ALA A C 1
ATOM 689 O O . ALA A 1 88 ? -22.313 0.277 13.667 1.00 92.81 88 ALA A O 1
ATOM 690 N N . ILE A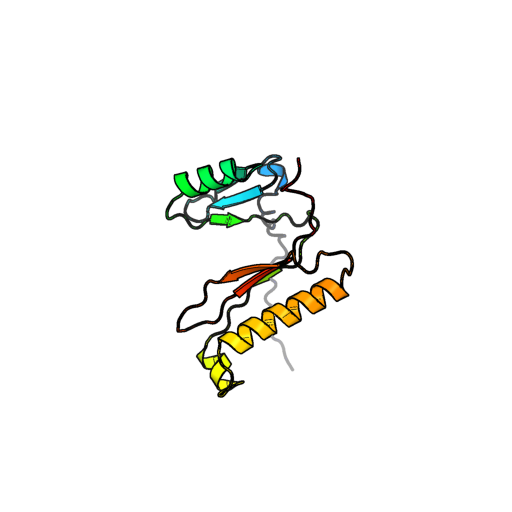 1 89 ? -20.387 0.174 12.513 1.00 90.00 89 ILE A N 1
ATOM 691 C CA . ILE A 1 89 ? -19.938 -1.112 13.075 1.00 90.00 89 ILE A CA 1
ATOM 692 C C . ILE A 1 89 ? -19.311 -0.911 14.463 1.00 90.00 89 ILE A C 1
ATOM 694 O O . ILE A 1 89 ? -19.556 -1.684 15.388 1.00 90.00 89 ILE A O 1
ATOM 698 N N . MET A 1 90 ? -18.493 0.131 14.617 1.00 89.00 90 MET A N 1
ATOM 699 C CA . MET A 1 90 ? -17.698 0.415 15.810 1.00 89.00 90 MET A CA 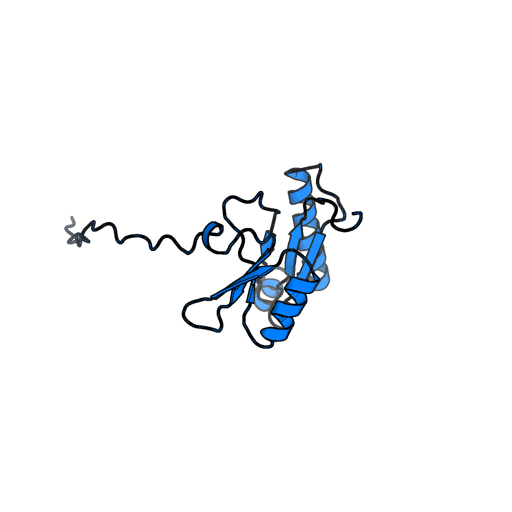1
ATOM 700 C C . MET A 1 90 ? -17.798 1.904 16.191 1.00 89.00 90 MET A C 1
ATOM 702 O O . MET A 1 90 ? -16.825 2.643 16.077 1.00 89.00 90 MET A O 1
ATOM 706 N N . PRO A 1 91 ? -18.939 2.375 16.723 1.00 83.75 91 PRO A N 1
ATOM 707 C CA . PRO A 1 91 ? -19.191 3.807 16.953 1.00 83.75 91 PRO A CA 1
ATOM 708 C C . PRO A 1 91 ? -18.272 4.479 17.983 1.00 83.75 91 PRO A C 1
ATOM 710 O O . PRO A 1 91 ? -18.296 5.697 18.127 1.00 83.75 91 PRO A O 1
ATOM 713 N N . LYS A 1 92 ? -17.507 3.698 18.754 1.00 88.25 92 LYS A N 1
ATOM 714 C CA . LYS A 1 92 ? -16.668 4.182 19.861 1.00 88.25 92 LYS A CA 1
ATOM 715 C C . LYS A 1 92 ? -15.170 4.046 19.612 1.00 88.25 92 LYS A C 1
ATOM 717 O O . LYS A 1 92 ? -14.402 4.496 20.456 1.00 88.25 92 LYS A O 1
ATOM 722 N N . ILE A 1 93 ? -14.760 3.391 18.527 1.00 85.94 93 ILE A N 1
ATOM 723 C CA . ILE A 1 93 ? -13.339 3.168 18.270 1.00 85.94 93 ILE A CA 1
ATOM 724 C C . ILE A 1 93 ? -12.751 4.382 17.561 1.00 85.94 93 ILE A C 1
ATOM 726 O O . ILE A 1 93 ? -13.345 4.936 16.634 1.00 85.94 93 ILE A O 1
ATOM 730 N N . LEU A 1 94 ? -11.569 4.809 17.988 1.00 87.75 94 LEU A N 1
ATOM 731 C CA . LEU A 1 94 ? -10.848 5.857 17.294 1.00 87.75 94 LEU A CA 1
ATOM 732 C C . LEU A 1 94 ? -10.262 5.286 16.005 1.00 87.75 94 LEU A C 1
ATOM 734 O O . LEU A 1 94 ? -9.701 4.193 15.967 1.00 87.75 94 LEU A O 1
ATOM 738 N N . ARG A 1 95 ? -10.295 6.084 14.940 1.00 86.50 95 ARG A N 1
ATOM 739 C CA . ARG A 1 95 ? -9.693 5.739 13.644 1.00 86.50 95 ARG A CA 1
ATOM 740 C C . ARG A 1 95 ? -8.245 5.240 13.759 1.00 86.50 95 ARG A C 1
ATOM 742 O O . ARG A 1 95 ? -7.838 4.329 13.043 1.00 86.50 95 ARG A O 1
ATOM 749 N N . LYS A 1 96 ? -7.469 5.843 14.665 1.00 88.12 96 LYS A N 1
ATOM 750 C CA . LYS A 1 96 ? -6.084 5.450 14.951 1.00 88.12 96 LYS A CA 1
ATOM 751 C C . LYS A 1 96 ? -5.997 4.015 15.479 1.00 88.12 96 LYS A C 1
ATOM 753 O O . LYS A 1 96 ? -5.165 3.256 14.998 1.00 88.12 96 LYS A O 1
ATOM 758 N N . GLU A 1 97 ? -6.880 3.643 16.400 1.00 90.62 97 GLU A N 1
ATOM 759 C CA . GLU A 1 97 ? -6.919 2.302 16.994 1.00 90.62 97 GLU A CA 1
ATOM 760 C C . GLU A 1 97 ? -7.265 1.246 15.937 1.00 90.62 97 GLU A C 1
ATOM 762 O O . GLU A 1 97 ? -6.650 0.185 15.897 1.00 90.62 97 GLU A O 1
ATOM 767 N N . VAL A 1 98 ? -8.183 1.561 15.017 1.00 90.00 98 VAL A N 1
ATOM 768 C CA . VAL A 1 98 ? -8.530 0.670 13.895 1.00 90.00 98 VAL A CA 1
ATOM 769 C C . VAL A 1 98 ? -7.338 0.464 12.966 1.00 90.00 98 VAL A C 1
ATOM 771 O O . VAL A 1 98 ? -7.036 -0.666 12.596 1.00 90.00 98 VAL A O 1
ATOM 774 N N . ASN A 1 99 ? -6.624 1.537 12.617 1.00 88.50 99 ASN A N 1
ATOM 775 C CA . ASN A 1 99 ? -5.412 1.439 11.80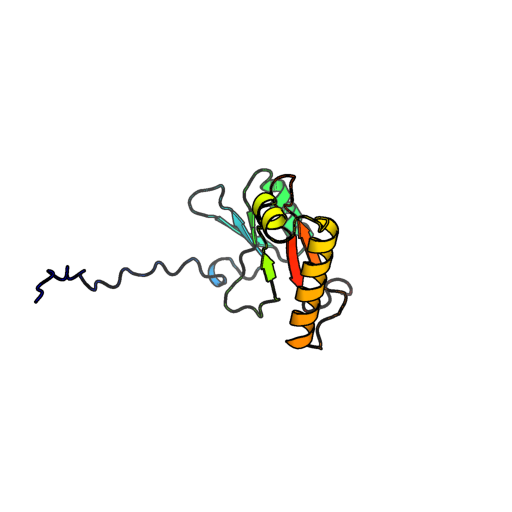4 1.00 88.50 99 ASN A CA 1
ATOM 776 C C . ASN A 1 99 ? -4.334 0.579 12.472 1.00 88.50 99 ASN A C 1
ATOM 778 O O . ASN A 1 99 ? -3.733 -0.271 11.817 1.00 88.50 99 ASN A O 1
ATOM 782 N N . GLU A 1 100 ? -4.084 0.786 13.765 1.00 90.56 100 GLU A N 1
ATOM 783 C CA . GLU A 1 100 ? -3.120 -0.009 14.532 1.00 90.56 100 GLU A CA 1
ATOM 784 C C . GLU A 1 100 ? -3.537 -1.483 14.601 1.00 90.56 100 GLU A C 1
ATOM 786 O O . GLU A 1 100 ? -2.695 -2.370 14.427 1.00 90.56 100 GLU A O 1
ATOM 791 N N . PHE A 1 101 ? -4.833 -1.749 14.774 1.00 90.69 101 PHE A N 1
ATOM 792 C CA . PHE A 1 101 ? -5.389 -3.097 14.766 1.00 90.69 101 PHE A CA 1
ATOM 793 C C . PHE A 1 101 ? -5.199 -3.787 13.413 1.00 90.69 101 PHE A C 1
ATOM 795 O O . PHE A 1 101 ? -4.635 -4.878 13.368 1.00 90.69 101 PHE A O 1
ATOM 802 N N . ILE A 1 102 ? -5.588 -3.139 12.309 1.00 90.19 102 ILE A N 1
ATOM 803 C CA . ILE A 1 102 ? -5.427 -3.674 10.948 1.00 90.19 102 ILE A CA 1
ATOM 804 C C . ILE A 1 102 ? -3.955 -3.989 10.669 1.00 90.19 102 ILE A C 1
ATOM 806 O O . ILE A 1 102 ? -3.622 -5.078 10.209 1.00 90.19 102 ILE A O 1
ATOM 810 N N . GLN A 1 103 ? -3.059 -3.057 10.992 1.00 89.00 103 GLN A N 1
ATOM 811 C CA . GLN A 1 103 ? -1.626 -3.240 10.786 1.00 89.00 103 GLN A CA 1
ATOM 812 C C . GLN A 1 103 ? -1.042 -4.400 11.598 1.00 89.00 103 GLN A C 1
ATOM 814 O O . GLN A 1 103 ? -0.129 -5.081 11.130 1.00 89.00 103 GLN A O 1
ATOM 819 N N . THR A 1 104 ? -1.523 -4.585 12.826 1.00 90.94 104 THR A N 1
ATOM 820 C CA . THR A 1 104 ? -1.091 -5.663 13.721 1.00 90.94 104 THR A CA 1
ATOM 821 C C . THR A 1 104 ? -1.606 -7.006 13.214 1.00 90.94 104 THR A C 1
ATOM 823 O O . THR A 1 104 ? -0.811 -7.920 13.025 1.00 90.94 104 THR A O 1
ATOM 826 N N . ALA A 1 105 ? -2.901 -7.095 12.903 1.00 91.94 105 ALA A N 1
ATOM 827 C CA . ALA A 1 105 ? -3.529 -8.304 12.382 1.00 91.94 105 ALA A CA 1
ATOM 828 C C . ALA A 1 105 ? -2.897 -8.750 11.056 1.00 91.94 105 ALA A C 1
ATOM 830 O O . ALA A 1 105 ? -2.560 -9.919 10.898 1.00 91.94 105 ALA A O 1
ATOM 831 N N . PHE A 1 106 ? -2.666 -7.812 10.133 1.00 90.38 106 PHE A N 1
ATOM 832 C CA . PHE A 1 106 ? -2.000 -8.107 8.866 1.00 90.38 106 PHE A CA 1
ATOM 833 C C . PHE A 1 106 ? -0.586 -8.654 9.083 1.00 90.38 106 PHE A C 1
ATOM 835 O O . PHE A 1 106 ? -0.248 -9.703 8.543 1.00 90.38 106 PHE A O 1
ATOM 842 N N . ARG A 1 107 ? 0.223 -8.000 9.930 1.00 88.56 107 ARG A N 1
ATOM 843 C CA . ARG A 1 107 ? 1.567 -8.486 10.289 1.00 88.56 107 ARG A CA 1
ATOM 844 C C . ARG A 1 107 ? 1.518 -9.905 10.852 1.00 88.56 107 ARG A C 1
ATOM 846 O O . ARG A 1 107 ? 2.352 -10.723 10.480 1.00 88.56 107 ARG A O 1
ATOM 853 N N . ASP A 1 108 ? 0.597 -10.172 11.770 1.00 90.62 108 ASP A N 1
ATOM 854 C CA . ASP A 1 108 ? 0.532 -11.457 12.465 1.00 90.62 108 ASP A CA 1
ATOM 855 C C . ASP A 1 108 ? 0.152 -12.588 11.499 1.00 90.62 108 ASP A C 1
ATOM 857 O O . ASP A 1 108 ? 0.818 -13.621 11.501 1.00 90.62 108 ASP A O 1
ATOM 861 N N . ILE A 1 109 ? -0.806 -12.351 10.594 1.00 89.94 109 ILE A N 1
ATOM 862 C CA . ILE A 1 109 ? -1.153 -13.287 9.510 1.00 89.94 109 ILE A CA 1
ATOM 863 C C . ILE A 1 109 ? 0.046 -13.518 8.585 1.00 89.94 109 ILE A C 1
ATOM 865 O O . ILE A 1 109 ? 0.348 -14.658 8.236 1.00 89.94 109 ILE A O 1
ATOM 869 N N . CYS A 1 110 ? 0.765 -12.459 8.203 1.00 86.88 110 CYS A N 1
ATOM 870 C CA . CYS A 1 110 ? 1.950 -12.603 7.364 1.00 86.88 110 CYS A CA 1
ATOM 871 C C . CYS A 1 110 ? 3.007 -13.500 8.032 1.00 86.88 110 CYS A C 1
ATOM 873 O O . CYS A 1 110 ? 3.523 -14.429 7.414 1.00 86.88 110 CYS A O 1
ATOM 875 N N . LEU A 1 111 ? 3.293 -13.271 9.315 1.00 84.94 111 LEU A N 1
ATOM 876 C CA . LEU A 1 111 ? 4.252 -14.075 10.076 1.00 84.94 111 LEU A CA 1
ATOM 877 C C . LEU A 1 111 ? 3.774 -15.512 10.326 1.00 84.94 111 LEU A C 1
ATOM 879 O O . LEU A 1 111 ? 4.610 -16.401 10.470 1.00 84.94 111 LEU A O 1
ATOM 883 N N . GLU A 1 112 ? 2.464 -15.754 10.380 1.00 90.06 112 GLU A N 1
ATOM 884 C CA . GLU A 1 112 ? 1.897 -17.103 10.446 1.00 90.06 112 GLU A CA 1
ATOM 885 C C . GLU A 1 112 ? 2.127 -17.868 9.135 1.00 90.06 112 GLU A C 1
ATOM 887 O O . GLU A 1 112 ? 2.572 -19.016 9.161 1.00 90.06 112 GLU A O 1
ATOM 892 N N . ILE A 1 113 ? 1.891 -17.216 7.992 1.00 85.44 113 ILE A N 1
ATOM 893 C CA . ILE A 1 113 ? 2.109 -17.794 6.657 1.00 85.44 113 ILE A CA 1
ATOM 894 C C . ILE A 1 113 ? 3.596 -18.075 6.426 1.00 85.44 113 ILE A C 1
ATOM 896 O O . ILE A 1 113 ? 3.961 -19.140 5.922 1.00 85.44 113 ILE A O 1
ATOM 900 N N . ASN A 1 114 ? 4.466 -17.130 6.788 1.00 83.25 114 ASN A N 1
ATOM 901 C CA . ASN A 1 114 ? 5.905 -17.297 6.659 1.00 83.25 114 ASN A CA 1
ATOM 902 C C . ASN A 1 114 ? 6.665 -16.675 7.845 1.00 83.25 114 ASN A C 1
ATOM 904 O O . ASN A 1 114 ? 7.034 -15.496 7.813 1.00 83.25 114 ASN A O 1
ATOM 908 N N . PRO A 1 115 ? 7.018 -17.489 8.859 1.00 83.50 115 PRO A N 1
ATOM 909 C CA . PRO A 1 115 ? 7.728 -17.026 10.053 1.00 83.50 115 PRO A CA 1
ATOM 910 C C . PRO A 1 115 ? 9.131 -16.466 9.796 1.00 83.50 115 PRO A C 1
ATOM 912 O O . PRO A 1 115 ? 9.742 -15.914 10.711 1.00 83.50 115 PRO A O 1
ATOM 915 N N . LYS A 1 116 ? 9.676 -16.657 8.586 1.00 81.19 116 LYS A N 1
ATOM 916 C CA . LYS A 1 116 ? 11.004 -16.167 8.204 1.00 81.19 116 LYS A CA 1
ATOM 917 C C . LYS A 1 116 ? 11.000 -14.705 7.768 1.00 81.19 116 LYS A C 1
ATOM 919 O O . LYS A 1 116 ? 12.084 -14.142 7.637 1.00 81.19 116 LYS A O 1
ATOM 924 N N . TRP A 1 117 ? 9.839 -14.102 7.511 1.00 80.56 117 TRP A N 1
ATOM 925 C CA . TRP A 1 117 ? 9.805 -12.687 7.166 1.00 80.56 117 TRP A CA 1
ATOM 926 C C . TRP A 1 117 ? 10.219 -11.815 8.356 1.00 80.56 117 TRP A C 1
ATOM 928 O O . TRP A 1 117 ? 9.969 -12.151 9.517 1.00 80.56 117 TRP A O 1
ATOM 938 N N . ASP A 1 118 ? 10.892 -10.698 8.072 1.00 75.94 118 ASP A N 1
ATOM 939 C CA . ASP A 1 118 ? 11.356 -9.810 9.130 1.00 75.94 118 ASP A CA 1
ATOM 940 C C . ASP A 1 118 ? 10.174 -9.093 9.777 1.00 75.94 118 ASP A C 1
ATOM 942 O O . ASP A 1 118 ? 9.415 -8.387 9.129 1.00 75.94 118 ASP A O 1
ATOM 946 N N . LYS A 1 119 ? 10.076 -9.180 11.104 1.00 73.31 119 LYS A N 1
ATOM 947 C CA . LYS A 1 119 ? 9.003 -8.559 11.892 1.00 73.31 119 LYS A CA 1
ATOM 948 C C . LYS A 1 119 ? 8.897 -7.047 11.687 1.00 73.31 119 LYS A C 1
ATOM 950 O O . LYS A 1 119 ? 7.865 -6.464 12.029 1.00 73.31 119 LYS A O 1
ATOM 955 N N . LYS A 1 120 ? 9.967 -6.415 11.193 1.00 74.44 120 LYS A N 1
ATOM 956 C CA . LYS A 1 120 ? 10.047 -4.980 10.924 1.00 74.44 120 LYS A CA 1
ATOM 957 C C . LYS A 1 120 ? 9.824 -4.606 9.455 1.00 74.44 120 LYS A C 1
ATOM 959 O O . LYS A 1 120 ? 9.639 -3.418 9.208 1.00 74.44 120 LYS A O 1
ATOM 964 N N . SER A 1 121 ? 9.765 -5.546 8.506 1.00 69.81 121 SER A N 1
ATOM 965 C CA . SER A 1 121 ? 9.659 -5.261 7.060 1.00 69.81 121 SER A CA 1
ATOM 966 C C . SER A 1 121 ? 8.246 -4.883 6.585 1.00 69.81 121 SER A C 1
ATOM 968 O O . SER A 1 121 ? 7.829 -5.217 5.476 1.00 69.81 121 SER A O 1
ATOM 970 N N . LYS A 1 122 ? 7.496 -4.156 7.421 1.00 76.50 122 LYS A N 1
ATOM 971 C CA . LYS A 1 122 ? 6.167 -3.640 7.084 1.00 76.50 122 LYS A CA 1
ATOM 972 C C . LYS A 1 122 ? 6.281 -2.212 6.563 1.00 76.50 122 LYS A C 1
ATOM 974 O O . LYS A 1 122 ? 6.596 -1.302 7.333 1.00 76.50 122 LYS A O 1
ATOM 979 N N . THR A 1 123 ? 5.890 -2.012 5.313 1.00 81.25 123 THR A N 1
ATOM 980 C CA . THR A 1 123 ? 5.674 -0.680 4.743 1.00 81.25 123 THR A CA 1
ATOM 981 C C . THR A 1 123 ? 4.197 -0.321 4.853 1.00 81.25 123 THR A C 1
ATOM 983 O O . THR A 1 123 ? 3.318 -1.149 4.607 1.00 81.25 123 THR A O 1
ATOM 986 N N . VAL A 1 124 ? 3.921 0.915 5.269 1.00 84.06 124 VAL A N 1
ATOM 987 C CA . VAL A 1 124 ? 2.564 1.448 5.410 1.00 84.06 124 VAL A CA 1
ATOM 988 C C . VAL A 1 124 ? 2.475 2.738 4.614 1.00 84.06 124 VAL A C 1
ATOM 990 O O . VAL A 1 124 ? 3.105 3.729 4.975 1.00 84.06 124 VAL A O 1
ATOM 993 N N . ALA A 1 125 ? 1.663 2.728 3.565 1.00 86.81 125 ALA A N 1
ATOM 994 C CA . ALA A 1 125 ? 1.195 3.934 2.899 1.00 86.81 125 ALA A CA 1
ATOM 995 C C . ALA A 1 125 ? -0.269 4.182 3.282 1.00 86.81 125 ALA A C 1
ATOM 997 O O . ALA A 1 125 ? -0.962 3.297 3.788 1.00 86.81 125 ALA A O 1
ATOM 998 N N . SER A 1 126 ? -0.751 5.409 3.111 1.00 88.50 126 SER A N 1
ATOM 999 C CA . SER A 1 126 ? -2.106 5.758 3.530 1.00 88.50 126 SER A CA 1
ATOM 1000 C C . SER A 1 126 ? -2.695 6.832 2.630 1.00 88.50 126 SER A C 1
ATOM 1002 O O . SER A 1 126 ? -2.138 7.920 2.529 1.00 88.50 126 SER A O 1
ATOM 1004 N N . SER A 1 127 ? -3.846 6.532 2.025 1.00 90.62 127 SER A N 1
ATOM 1005 C CA . SER A 1 127 ? -4.682 7.492 1.280 1.00 90.62 127 SER A CA 1
ATOM 1006 C C . SER A 1 127 ? -5.899 7.963 2.096 1.00 90.62 127 SER A C 1
ATOM 1008 O O . SER A 1 127 ? -6.883 8.478 1.577 1.00 90.62 127 SER A O 1
ATOM 1010 N N . SER A 1 128 ? -5.830 7.727 3.401 1.00 90.31 128 SER A N 1
ATOM 1011 C CA . SER A 1 128 ? -6.811 8.035 4.435 1.00 90.31 128 SER A CA 1
ATOM 1012 C C . SER A 1 128 ? -7.159 9.532 4.523 1.00 90.31 128 SER A C 1
ATOM 1014 O O . SER A 1 128 ? -6.288 10.339 4.830 1.00 90.31 128 SER A O 1
ATOM 1016 N N . ASP A 1 129 ? -8.4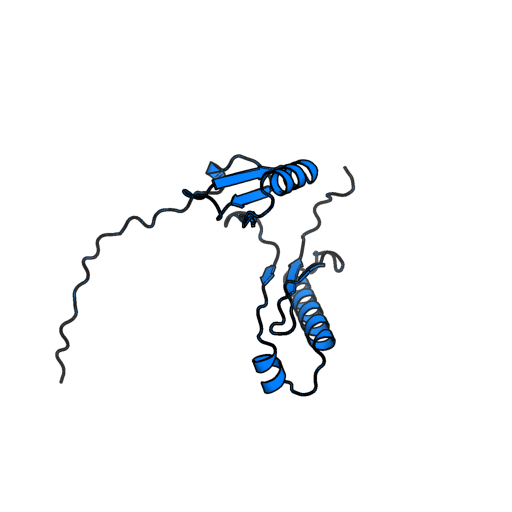45 9.885 4.421 1.00 91.69 129 ASP A N 1
ATOM 1017 C CA . ASP A 1 129 ? -8.981 11.257 4.569 1.00 91.69 129 ASP A CA 1
ATOM 1018 C C . ASP A 1 129 ? -10.124 11.318 5.611 1.00 91.69 129 ASP A C 1
ATOM 1020 O O . ASP A 1 129 ? -10.335 10.355 6.350 1.00 91.69 129 ASP A O 1
ATOM 1024 N N . GLU A 1 130 ? -10.841 12.432 5.753 1.00 90.38 130 GLU A N 1
ATOM 1025 C CA . GLU A 1 130 ? -11.960 12.533 6.704 1.00 90.38 130 GLU A CA 1
ATOM 1026 C C . GLU A 1 130 ? -13.129 11.566 6.427 1.00 90.38 130 GLU A C 1
ATOM 1028 O O . GLU A 1 130 ? -13.882 11.240 7.347 1.00 90.38 130 GLU A O 1
ATOM 1033 N N . ASN A 1 131 ? -13.253 11.059 5.200 1.00 92.88 131 ASN A N 1
ATOM 1034 C CA . ASN A 1 131 ? -14.368 10.240 4.727 1.00 92.88 131 ASN A CA 1
ATOM 1035 C C . ASN A 1 131 ? -14.026 8.748 4.638 1.00 92.88 131 ASN A C 1
ATOM 1037 O O . ASN A 1 131 ? -14.929 7.912 4.729 1.00 92.88 131 ASN A O 1
ATOM 1041 N N . LYS A 1 132 ? -12.748 8.377 4.488 1.00 93.38 132 LYS A N 1
ATOM 1042 C CA . LYS A 1 132 ? -12.323 6.970 4.372 1.00 93.38 132 LYS A CA 1
ATOM 1043 C C . LYS A 1 132 ? -11.074 6.630 5.174 1.00 93.38 132 LYS A C 1
ATOM 1045 O O . LYS A 1 132 ? -10.129 7.404 5.288 1.00 93.38 132 LYS A O 1
ATOM 1050 N N . LEU A 1 133 ? -11.030 5.412 5.692 1.00 92.00 133 LEU A N 1
ATOM 1051 C CA . LEU A 1 133 ? -9.836 4.743 6.185 1.00 92.00 133 LEU A CA 1
ATOM 1052 C C . LEU A 1 133 ? -9.243 3.910 5.046 1.00 92.00 133 LEU A C 1
ATOM 1054 O O . LEU A 1 133 ? -9.869 2.948 4.604 1.00 92.00 133 LEU A O 1
ATOM 1058 N N . SER A 1 134 ? -8.056 4.274 4.568 1.00 92.25 134 SER A N 1
ATOM 1059 C CA . SER A 1 134 ? -7.432 3.579 3.440 1.00 92.25 134 SER A CA 1
ATOM 1060 C C . SER A 1 134 ? -5.920 3.407 3.615 1.00 92.25 134 SER A C 1
ATOM 1062 O O . SER A 1 134 ? -5.132 4.120 2.985 1.00 92.25 134 SER A O 1
ATOM 1064 N N . PRO A 1 135 ? -5.489 2.529 4.542 1.00 91.06 135 PRO A N 1
ATOM 1065 C CA . PRO A 1 135 ? -4.110 2.079 4.613 1.00 91.06 135 PRO A CA 1
ATOM 1066 C C . PRO A 1 135 ? -3.815 1.060 3.506 1.00 91.06 135 PRO A C 1
ATOM 1068 O O . PRO A 1 135 ? -4.568 0.108 3.299 1.00 91.06 135 PRO A O 1
ATOM 1071 N N . HIS A 1 136 ? -2.668 1.242 2.866 1.00 89.19 136 HIS A N 1
ATOM 1072 C CA . HIS A 1 136 ? -2.055 0.282 1.964 1.00 89.19 136 HIS A CA 1
ATOM 1073 C C . HIS A 1 136 ? -0.865 -0.350 2.687 1.00 89.19 136 HIS A C 1
ATOM 1075 O O . HIS A 1 136 ? 0.039 0.357 3.146 1.00 89.19 136 HIS A O 1
ATOM 1081 N N . LEU A 1 137 ? -0.893 -1.669 2.859 1.00 87.38 137 LEU A N 1
ATOM 1082 C CA . LEU A 1 137 ? 0.098 -2.402 3.641 1.00 87.38 137 LEU A CA 1
ATOM 1083 C C . LEU A 1 137 ? 0.821 -3.408 2.757 1.00 87.38 137 LEU A C 1
ATOM 1085 O O . LEU A 1 137 ? 0.184 -4.199 2.066 1.00 87.38 137 LEU A O 1
ATOM 1089 N N . TYR A 1 138 ? 2.146 -3.403 2.858 1.00 85.38 138 TYR A N 1
ATOM 1090 C CA . TYR A 1 138 ? 3.036 -4.319 2.158 1.00 85.38 138 TYR A CA 1
ATOM 1091 C C . TYR A 1 138 ? 3.980 -4.977 3.164 1.00 85.38 138 TYR A C 1
ATOM 1093 O O . TYR A 1 138 ? 4.467 -4.315 4.089 1.00 85.38 138 TYR A O 1
ATOM 1101 N N . TYR A 1 139 ? 4.240 -6.272 2.991 1.00 78.44 139 TYR A N 1
ATOM 1102 C CA . TYR A 1 139 ? 5.219 -7.009 3.787 1.00 78.44 139 TYR A CA 1
ATOM 1103 C C . TYR A 1 139 ? 6.362 -7.505 2.906 1.00 78.44 139 TYR A C 1
ATOM 1105 O O . TYR A 1 139 ? 6.182 -8.474 2.175 1.00 78.44 139 TYR A O 1
ATOM 1113 N N . CYS A 1 140 ? 7.539 -6.876 2.976 1.00 65.5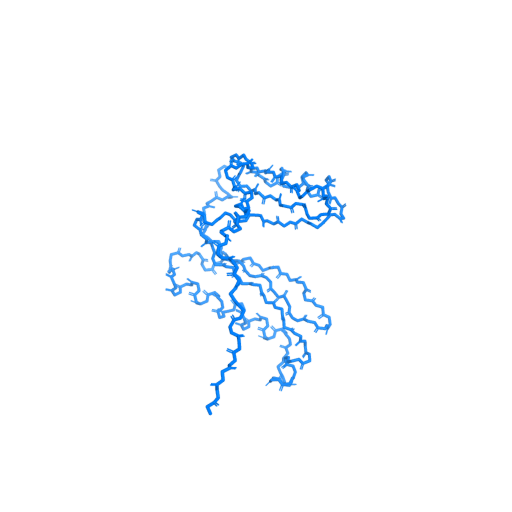6 140 CYS A N 1
ATOM 1114 C CA . CYS A 1 140 ? 8.664 -7.326 2.157 1.00 65.56 140 CYS A CA 1
ATOM 1115 C C . CYS A 1 140 ? 9.277 -8.600 2.732 1.00 65.56 140 CYS A C 1
ATOM 1117 O O . CYS A 1 140 ? 9.563 -8.687 3.932 1.00 65.56 140 CYS A O 1
ATOM 1119 N N . ILE A 1 141 ? 9.623 -9.534 1.850 1.00 52.44 141 ILE A N 1
ATOM 1120 C CA . ILE A 1 141 ? 10.782 -10.392 2.086 1.00 52.44 141 ILE A CA 1
ATOM 1121 C C . ILE A 1 141 ? 11.986 -9.461 1.964 1.00 52.44 141 ILE A C 1
ATOM 1123 O O . ILE A 1 141 ? 12.175 -8.846 0.920 1.00 52.44 141 ILE A O 1
ATOM 1127 N N . ILE A 1 142 ? 12.759 -9.272 3.032 1.00 42.88 142 ILE A N 1
ATOM 1128 C CA . ILE A 1 142 ? 14.036 -8.574 2.892 1.00 42.88 142 ILE A CA 1
ATOM 1129 C C . ILE A 1 142 ? 14.921 -9.457 2.015 1.00 42.88 142 ILE A C 1
ATOM 1131 O O . ILE A 1 142 ? 15.527 -10.398 2.517 1.00 42.88 142 ILE A O 1
ATOM 1135 N N . ASP A 1 143 ? 15.033 -9.119 0.738 1.00 37.41 143 ASP A N 1
ATOM 1136 C CA . ASP A 1 143 ? 16.331 -9.183 0.094 1.00 37.41 143 ASP A CA 1
ATOM 1137 C C . ASP A 1 143 ? 16.995 -7.822 0.325 1.00 37.41 143 ASP A C 1
ATOM 1139 O O . ASP A 1 143 ? 16.393 -6.765 0.149 1.00 37.41 143 ASP A O 1
ATOM 1143 N N . ASN A 1 144 ? 18.218 -7.852 0.852 1.00 37.56 144 ASN A N 1
ATOM 1144 C CA . ASN A 1 144 ? 19.041 -6.684 1.156 1.00 37.56 144 ASN A CA 1
ATOM 1145 C C . ASN A 1 144 ? 19.039 -5.654 0.006 1.00 37.56 144 ASN A C 1
ATOM 1147 O O . ASN A 1 144 ? 19.793 -5.826 -0.948 1.00 37.56 144 ASN A O 1
ATOM 1151 N N . ILE A 1 145 ? 18.318 -4.539 0.146 1.00 38.38 145 ILE A N 1
ATOM 1152 C CA . ILE A 1 145 ? 18.542 -3.313 -0.654 1.00 38.38 145 ILE A CA 1
ATOM 1153 C C . ILE A 1 145 ? 19.111 -2.197 0.246 1.00 38.38 145 ILE A C 1
ATOM 1155 O O . ILE A 1 145 ? 18.859 -1.014 0.077 1.00 38.38 145 ILE A O 1
ATOM 1159 N N . ALA A 1 146 ? 19.905 -2.565 1.257 1.00 30.78 146 ALA A N 1
ATOM 1160 C CA . ALA A 1 146 ? 20.640 -1.583 2.064 1.00 30.78 146 ALA A CA 1
ATOM 1161 C C . ALA A 1 146 ? 22.072 -2.007 2.441 1.00 30.78 146 ALA A C 1
ATOM 1163 O O . ALA A 1 146 ? 22.691 -1.353 3.271 1.00 30.78 146 ALA A O 1
ATOM 1164 N N . ASN A 1 147 ? 22.614 -3.086 1.862 1.00 30.70 147 ASN A N 1
ATOM 1165 C CA . ASN A 1 147 ? 24.020 -3.476 2.055 1.00 30.70 147 ASN A CA 1
ATOM 1166 C C . ASN A 1 147 ? 24.579 -4.246 0.845 1.00 30.70 147 ASN A C 1
ATOM 1168 O O . ASN A 1 147 ? 24.981 -5.406 0.963 1.00 30.70 147 ASN A O 1
ATOM 1172 N N . LYS A 1 148 ? 24.613 -3.594 -0.317 1.00 33.84 148 LYS A N 1
ATOM 1173 C CA . LYS A 1 148 ? 25.597 -3.866 -1.369 1.00 33.84 148 LYS A CA 1
ATOM 1174 C C . LYS A 1 148 ? 26.064 -2.552 -1.965 1.00 33.84 148 LYS A C 1
ATOM 1176 O O . LYS A 1 148 ? 25.196 -1.673 -2.129 1.00 33.84 148 LYS A O 1
#

Secondary structure (DSSP, 8-state):
---------------------GGGG-S-SEEEEE-SSSSPEEEEESSHHHHHHHHHHTTTS-EEE---TTS-PPPEEE--EEHHHHHHH-TT--HHHHHHHHHHHHHHHHHHH-TTS-TT-EEEEE---SSEE-EEEEE-----SS--

pLDDT: mean 77.08, std 18.69, range [30.7, 96.44]

Sequence (148 aa):
MTQSELLEFPNVPVPHYCGFKASDIGQCLYKIRDDSVRPRNFLGADDADGIEAILSDREGHSLHEFIDGDEPLCPIIDFNLPIETLNAIMPKILRKEVNEFIQTAFRDICLEINPKWDKKSKTVASSSDENKLSPHLYYCIIDNIANK